Protein AF-R7UK97-F1 (afdb_monomer)

Mean predicted aligned error: 4.26 Å

InterPro domains:
  IPR004468 CTP synthase [PTHR11550] (1-58)
  IPR017456 CTP synthase, N-terminal [PF06418] (2-58)
  IPR027417 P-loop containing nucleoside triphosphate hydrolase [G3DSA:3.40.50.300] (1-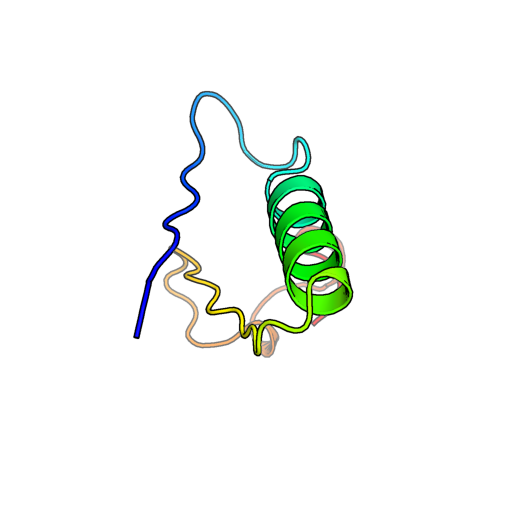58)
  IPR027417 P-loop containing nucleoside triphosphate hydrolase [SSF52540] (1-58)

pLDDT: mean 91.52, std 6.08, range [70.88, 98.19]

Foldseek 3Di:
DDDDDQDDPDDPDPQSVVVVVVVQVVCVVVVDDDDDDDDDPDPDPDPVPDDCVPPNDD

Sequence (58 aa):
MKYILVTGGVISGIGKGVIASSIGTVLKAGGLRTTSIKIDPYINIDAGTFSPYEHGEV

Structure (mmCIF, N/CA/C/O backbone):
data_AF-R7UK97-F1
#
_entry.id   AF-R7UK97-F1
#
loop_
_atom_site.group_PDB
_atom_site.id
_atom_site.type_symbol
_atom_site.label_atom_id
_atom_site.label_alt_id
_atom_site.label_comp_id
_atom_site.label_asym_id
_atom_site.label_entity_id
_atom_site.label_seq_id
_atom_site.pdbx_PDB_ins_code
_atom_site.Cartn_x
_atom_site.Cartn_y
_atom_site.Cartn_z
_atom_site.occupancy
_atom_site.B_iso_or_equiv
_atom_site.auth_seq_id
_atom_site.auth_comp_id
_atom_site.auth_asym_id
_atom_site.auth_atom_id
_atom_site.pdbx_PDB_model_num
ATOM 1 N N . MET A 1 1 ? -8.868 13.069 12.551 1.00 88.31 1 MET A N 1
ATOM 2 C CA . MET A 1 1 ? -8.417 12.204 11.438 1.00 88.31 1 MET A CA 1
ATOM 3 C C . MET A 1 1 ? -6.915 11.990 11.577 1.00 88.31 1 MET A C 1
ATOM 5 O O . MET A 1 1 ? -6.234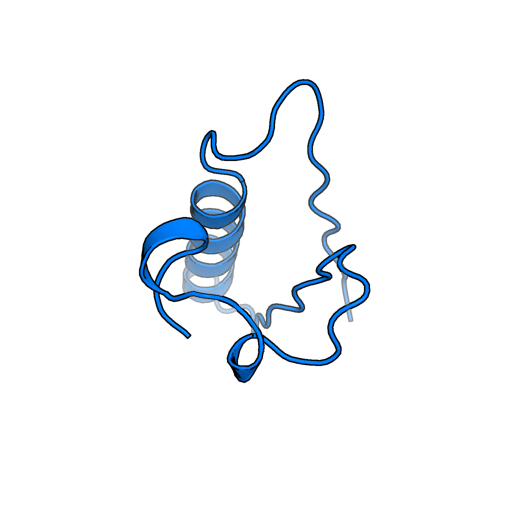 12.935 11.960 1.00 88.31 1 MET A O 1
ATOM 9 N N . LYS A 1 2 ? -6.419 10.763 11.392 1.00 96.00 2 LYS A N 1
ATOM 10 C CA . LYS A 1 2 ? -5.004 10.396 11.579 1.00 96.00 2 LYS A CA 1
ATOM 11 C C . LYS A 1 2 ? -4.514 9.659 10.333 1.00 96.00 2 LYS A C 1
ATOM 13 O O . LYS A 1 2 ? -5.309 8.966 9.705 1.00 96.00 2 LYS A O 1
ATOM 18 N N . TYR A 1 3 ? -3.232 9.808 10.015 1.00 96.62 3 TYR A N 1
ATOM 19 C CA . TYR A 1 3 ? -2.592 9.179 8.862 1.00 96.62 3 TYR A CA 1
ATOM 20 C C . TYR A 1 3 ? -1.378 8.379 9.323 1.00 96.62 3 TYR A C 1
ATOM 22 O O . TYR A 1 3 ? -0.622 8.841 10.175 1.00 96.62 3 TYR A O 1
ATOM 30 N N . ILE A 1 4 ? -1.209 7.190 8.751 1.00 96.00 4 ILE A N 1
ATOM 31 C CA . ILE A 1 4 ? -0.031 6.343 8.930 1.00 96.00 4 ILE A CA 1
ATOM 32 C C . ILE A 1 4 ? 0.606 6.214 7.550 1.00 96.00 4 ILE A C 1
ATOM 34 O O . ILE A 1 4 ? -0.007 5.655 6.643 1.00 96.00 4 ILE A O 1
ATOM 38 N N . LEU A 1 5 ? 1.809 6.762 7.385 1.00 96.06 5 LEU A N 1
ATOM 39 C CA . LEU A 1 5 ? 2.581 6.615 6.156 1.00 96.06 5 LEU A CA 1
ATOM 40 C C . LEU A 1 5 ? 3.465 5.374 6.273 1.00 96.06 5 LEU A C 1
ATOM 42 O O . LEU A 1 5 ? 4.267 5.270 7.198 1.00 96.06 5 LEU A O 1
ATOM 46 N N . VAL A 1 6 ? 3.331 4.452 5.323 1.00 93.69 6 VAL A N 1
ATOM 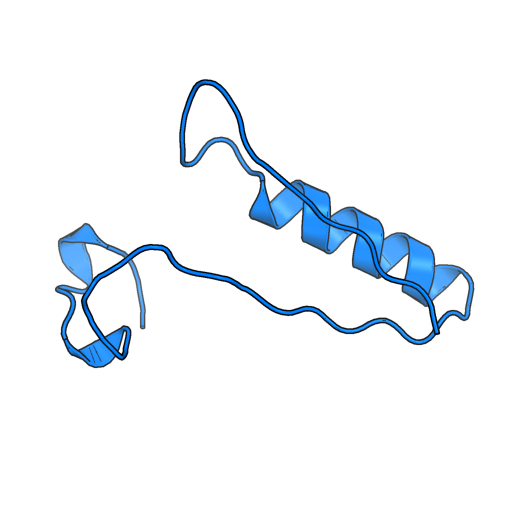47 C CA . VAL A 1 6 ? 4.184 3.265 5.227 1.00 93.69 6 VAL A CA 1
ATOM 48 C C . VAL A 1 6 ? 5.117 3.450 4.039 1.00 93.69 6 VAL A C 1
ATOM 50 O O . VAL A 1 6 ? 4.669 3.481 2.895 1.00 93.69 6 VAL A O 1
ATOM 53 N N . THR A 1 7 ? 6.415 3.581 4.306 1.00 92.50 7 THR A N 1
ATOM 54 C CA . THR A 1 7 ? 7.456 3.654 3.274 1.00 92.50 7 THR A CA 1
ATOM 55 C C . THR A 1 7 ? 8.258 2.355 3.222 1.00 92.50 7 THR A C 1
ATOM 57 O O . THR A 1 7 ? 8.195 1.515 4.120 1.00 92.50 7 THR A O 1
ATOM 60 N N . GLY A 1 8 ? 8.987 2.155 2.126 1.00 86.38 8 GLY A N 1
ATOM 61 C CA . GLY A 1 8 ? 9.886 1.022 1.936 1.00 86.38 8 GLY A CA 1
ATOM 62 C C . GLY A 1 8 ? 11.310 1.482 1.687 1.00 86.38 8 GLY A C 1
ATOM 63 O O . GLY A 1 8 ? 11.506 2.455 0.967 1.00 86.38 8 GLY A O 1
ATOM 64 N N . GLY A 1 9 ? 12.287 0.753 2.222 1.00 82.44 9 GLY A N 1
ATOM 65 C CA . GLY A 1 9 ? 13.703 0.925 1.903 1.00 82.44 9 GLY A CA 1
ATOM 66 C C . GLY A 1 9 ? 14.329 -0.381 1.417 1.00 82.44 9 GLY A C 1
ATOM 67 O O . GLY A 1 9 ? 13.786 -1.459 1.653 1.00 82.44 9 GLY A O 1
ATOM 68 N N . VAL A 1 10 ? 15.489 -0.269 0.767 1.00 83.62 10 VAL A N 1
ATOM 69 C CA . VAL A 1 10 ? 16.354 -1.373 0.308 1.00 83.62 10 VAL A CA 1
ATOM 70 C C . VAL A 1 10 ? 15.819 -2.162 -0.893 1.00 83.62 10 VAL A C 1
ATOM 72 O O . VAL A 1 10 ? 16.474 -2.173 -1.929 1.00 83.62 10 VAL A O 1
ATOM 75 N N . ILE A 1 11 ? 14.657 -2.812 -0.799 1.00 80.75 11 ILE A N 1
ATOM 76 C CA . ILE A 1 11 ? 14.165 -3.692 -1.872 1.00 80.75 11 ILE A CA 1
ATOM 77 C C . ILE A 1 11 ? 12.633 -3.727 -1.952 1.00 80.75 11 ILE A C 1
ATOM 79 O O . ILE A 1 11 ? 11.910 -3.604 -0.955 1.00 80.75 11 ILE A O 1
ATOM 83 N N . SER A 1 12 ? 12.112 -3.860 -3.174 1.00 77.88 12 SER A N 1
ATOM 84 C CA . SER A 1 12 ? 10.677 -4.031 -3.412 1.00 77.88 12 SER A CA 1
ATOM 85 C C . SER A 1 12 ? 10.254 -5.503 -3.342 1.00 77.88 12 SER A C 1
ATOM 87 O O . SER A 1 12 ? 11.073 -6.389 -3.531 1.00 77.88 12 SER A O 1
ATOM 89 N N . GLY A 1 13 ? 8.983 -5.775 -3.024 1.00 77.25 13 GLY A N 1
ATOM 90 C CA . GLY A 1 13 ? 8.427 -7.141 -3.020 1.00 77.25 13 GLY A CA 1
ATOM 91 C C . GLY A 1 13 ? 8.517 -7.950 -1.714 1.00 77.25 13 GLY A C 1
ATOM 92 O O . GLY A 1 13 ? 7.822 -8.947 -1.593 1.00 77.25 13 GLY A O 1
ATOM 93 N N . ILE A 1 14 ? 9.257 -7.512 -0.687 1.00 82.44 14 ILE A N 1
ATOM 94 C CA . ILE A 1 14 ? 9.468 -8.303 0.557 1.00 82.44 14 ILE A CA 1
ATOM 95 C C . ILE A 1 14 ? 8.285 -8.273 1.562 1.00 82.44 14 ILE A C 1
ATOM 97 O O . ILE A 1 14 ? 8.360 -8.816 2.657 1.00 82.44 14 ILE A O 1
ATOM 101 N N . GLY A 1 15 ? 7.136 -7.693 1.195 1.00 88.12 15 GLY A N 1
ATOM 102 C CA . GLY A 1 15 ? 5.921 -7.800 2.027 1.00 88.12 15 GLY A CA 1
ATOM 103 C C . GLY A 1 15 ? 5.464 -6.520 2.728 1.00 88.12 15 GLY A C 1
ATOM 104 O O . GLY A 1 15 ? 4.715 -6.580 3.700 1.00 88.12 15 GLY A O 1
ATOM 105 N N . LYS A 1 16 ? 5.824 -5.344 2.198 1.00 91.94 16 LYS A N 1
ATOM 106 C CA . LYS A 1 16 ? 5.287 -4.047 2.665 1.00 91.94 16 LYS A CA 1
ATOM 107 C C . LYS A 1 16 ? 3.752 -4.026 2.717 1.00 91.94 16 LYS A C 1
ATOM 109 O O . LYS A 1 16 ? 3.178 -3.524 3.679 1.00 91.94 16 LYS A O 1
ATOM 114 N N . GLY A 1 17 ? 3.099 -4.610 1.707 1.00 92.31 17 GLY A N 1
ATOM 115 C CA . GLY A 1 17 ? 1.638 -4.709 1.641 1.00 92.31 17 GLY A CA 1
ATOM 116 C C . GLY A 1 17 ? 1.043 -5.579 2.751 1.00 92.31 17 GLY A C 1
ATOM 117 O O . GLY A 1 17 ? 0.050 -5.189 3.362 1.00 92.31 17 GLY A O 1
ATOM 118 N N . VAL A 1 18 ? 1.686 -6.708 3.070 1.00 94.44 18 VAL A N 1
ATOM 119 C CA . VAL A 1 18 ? 1.256 -7.605 4.156 1.00 94.44 18 VAL A CA 1
ATOM 120 C C . VAL A 1 18 ? 1.373 -6.897 5.503 1.00 94.44 18 VAL A C 1
ATOM 122 O O . VAL A 1 18 ? 0.418 -6.883 6.272 1.00 94.44 18 VAL A O 1
ATOM 125 N N . ILE A 1 19 ? 2.502 -6.232 5.763 1.00 94.56 19 ILE A N 1
ATOM 1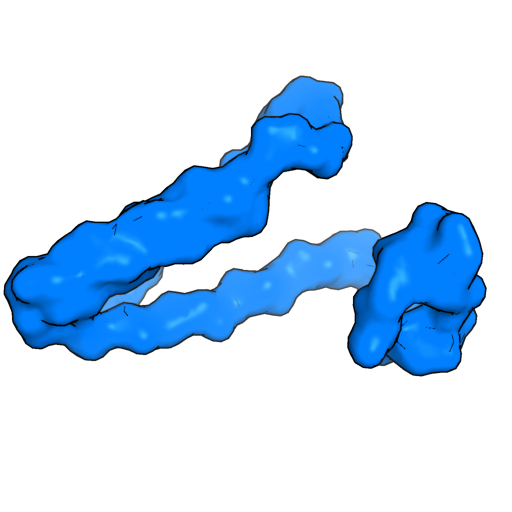26 C CA . ILE A 1 19 ? 2.722 -5.488 7.012 1.00 94.56 19 ILE A CA 1
ATOM 127 C C . ILE A 1 19 ? 1.679 -4.371 7.175 1.00 94.56 19 ILE A C 1
ATOM 129 O O . ILE A 1 19 ? 1.039 -4.278 8.224 1.00 94.56 19 ILE A O 1
ATOM 133 N N . ALA A 1 20 ? 1.457 -3.556 6.138 1.00 95.69 20 ALA A N 1
ATOM 134 C CA . ALA A 1 20 ? 0.464 -2.480 6.177 1.00 95.69 20 ALA A CA 1
ATOM 135 C C . ALA A 1 20 ? -0.966 -3.011 6.411 1.00 95.69 20 ALA A C 1
ATOM 137 O O . ALA A 1 20 ? -1.713 -2.450 7.216 1.00 95.69 20 ALA A O 1
ATOM 138 N N . SER A 1 21 ? -1.328 -4.123 5.765 1.00 96.38 21 SER A N 1
ATOM 139 C CA . SER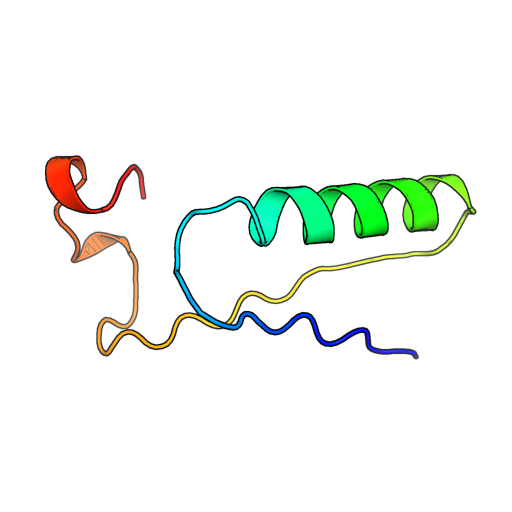 A 1 21 ? -2.649 -4.756 5.906 1.00 96.38 21 SER A CA 1
ATOM 140 C C . SER A 1 21 ? -2.867 -5.350 7.301 1.00 96.38 21 SER A C 1
ATOM 142 O O . SER A 1 21 ? -3.944 -5.198 7.886 1.00 96.38 21 SER A O 1
ATOM 144 N N . SER A 1 22 ? -1.835 -5.966 7.881 1.00 97.44 22 SER A N 1
ATOM 145 C CA . SER A 1 22 ? -1.868 -6.487 9.251 1.00 97.44 22 SER A CA 1
ATOM 146 C C . SER A 1 22 ? -2.086 -5.374 10.276 1.00 97.44 22 SER A C 1
ATOM 148 O O . SER A 1 22 ? -2.937 -5.509 11.156 1.00 97.44 22 SER A O 1
ATOM 150 N N . ILE A 1 23 ? -1.405 -4.231 10.12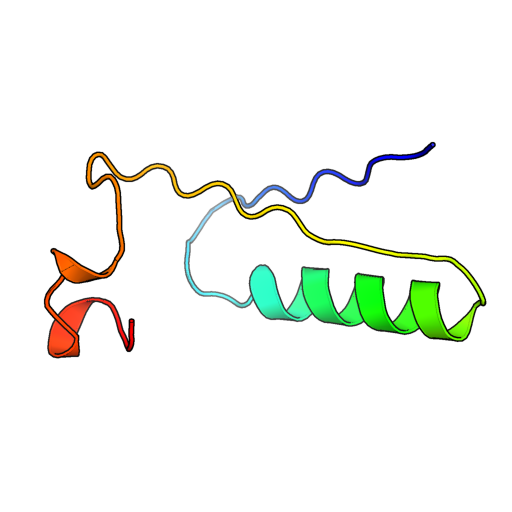5 1.00 96.75 23 ILE A N 1
ATOM 151 C CA . ILE A 1 23 ? -1.630 -3.048 10.975 1.00 96.75 23 ILE A CA 1
ATOM 152 C C . ILE A 1 23 ? -3.081 -2.565 10.848 1.00 96.75 23 ILE A C 1
ATOM 154 O O . ILE A 1 23 ? -3.746 -2.339 11.859 1.00 96.75 23 ILE A O 1
ATOM 158 N N . GLY A 1 24 ? -3.604 -2.459 9.622 1.00 97.50 24 GLY A N 1
ATOM 159 C CA . GLY A 1 24 ? -4.999 -2.074 9.380 1.00 97.50 24 GLY A CA 1
ATOM 160 C C . GLY A 1 24 ? -6.007 -3.003 10.067 1.00 97.50 24 GLY A C 1
ATOM 161 O O . GLY A 1 24 ? -6.990 -2.526 10.639 1.00 97.50 24 GLY A O 1
ATOM 162 N N . THR A 1 25 ? -5.726 -4.308 10.070 1.00 98.00 25 THR A N 1
ATOM 163 C CA . THR A 1 25 ? -6.550 -5.337 10.726 1.00 98.00 25 THR A CA 1
ATOM 164 C C . THR A 1 25 ? -6.554 -5.177 12.244 1.00 98.00 25 THR A C 1
ATOM 166 O O . THR A 1 25 ? -7.623 -5.176 12.852 1.00 98.00 25 THR A O 1
ATOM 169 N N . VAL A 1 26 ? -5.386 -4.965 12.859 1.00 98.12 26 VAL A N 1
ATOM 170 C CA . VAL A 1 26 ? -5.267 -4.728 14.310 1.00 98.12 26 VAL A CA 1
ATOM 171 C C . VAL A 1 26 ? -6.019 -3.464 14.728 1.00 98.12 26 VAL A C 1
ATOM 173 O O . VAL A 1 26 ? -6.772 -3.481 15.699 1.00 98.12 26 VAL A O 1
ATOM 176 N N . LEU A 1 27 ? -5.878 -2.372 13.973 1.00 9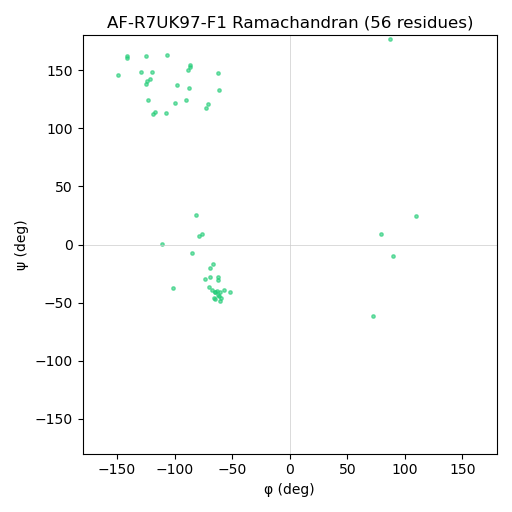7.88 27 LEU A N 1
ATOM 177 C CA . LEU A 1 27 ? -6.586 -1.121 14.260 1.00 97.88 27 LEU A CA 1
ATOM 178 C C . LEU A 1 27 ? -8.108 -1.289 14.148 1.00 97.88 27 LEU A C 1
ATOM 180 O O . LEU A 1 27 ? -8.845 -0.784 14.996 1.00 97.88 27 LEU A O 1
ATOM 184 N N . LYS A 1 28 ? -8.577 -2.037 13.142 1.00 97.69 28 LYS A N 1
ATOM 185 C CA . LYS A 1 28 ? -9.999 -2.359 12.976 1.00 97.69 28 LYS A CA 1
ATOM 186 C C . LYS A 1 28 ? -10.525 -3.219 14.127 1.00 97.69 28 LYS A C 1
ATOM 188 O O . LYS A 1 28 ? -11.613 -2.947 14.628 1.00 97.69 28 LYS A O 1
ATOM 193 N N . ALA A 1 29 ? -9.745 -4.200 14.586 1.00 98.19 29 ALA A N 1
ATOM 194 C CA . ALA A 1 29 ? -10.068 -5.001 15.769 1.00 98.19 29 ALA A CA 1
ATOM 195 C C . ALA A 1 29 ? -10.136 -4.149 17.052 1.00 98.19 29 ALA A C 1
ATOM 197 O O . ALA A 1 29 ? -10.953 -4.419 17.925 1.00 98.19 29 ALA A O 1
ATOM 198 N N . GLY A 1 30 ? -9.351 -3.070 17.130 1.00 97.81 30 GLY A N 1
ATOM 199 C CA . GLY A 1 30 ? -9.427 -2.055 18.187 1.00 97.81 30 GLY A CA 1
ATOM 200 C C . GLY A 1 30 ? -10.604 -1.074 18.068 1.00 97.81 30 GLY A C 1
ATOM 201 O O . GLY A 1 30 ? -10.628 -0.073 18.780 1.00 97.81 30 GLY A O 1
ATOM 202 N N . GLY A 1 31 ? -11.557 -1.307 17.159 1.00 97.81 31 GLY A N 1
ATOM 203 C CA . GLY A 1 31 ? -12.742 -0.462 16.974 1.00 97.81 31 GLY A CA 1
ATOM 204 C C . GLY A 1 31 ? -12.497 0.820 16.171 1.00 97.81 31 GLY A C 1
ATOM 205 O O . GLY A 1 31 ? -13.379 1.677 16.090 1.00 97.81 31 GLY A O 1
ATOM 206 N N . LEU A 1 32 ? -11.320 0.978 15.558 1.00 97.75 32 LEU A N 1
ATOM 207 C CA . LEU A 1 32 ? -11.007 2.146 14.739 1.00 97.75 32 LEU A CA 1
ATOM 208 C C . LEU A 1 32 ? -11.466 1.931 13.296 1.00 97.75 32 LEU A C 1
ATOM 210 O O . LEU A 1 32 ? -11.202 0.902 12.676 1.00 97.75 32 LEU A O 1
ATOM 214 N N . ARG A 1 33 ? -12.107 2.949 12.718 1.00 97.31 33 ARG A N 1
ATOM 215 C CA . ARG A 1 33 ? -12.371 2.977 11.275 1.00 97.31 33 ARG A CA 1
ATOM 216 C C . ARG A 1 33 ? -11.064 3.242 10.533 1.00 97.31 33 ARG A C 1
ATOM 218 O O . ARG A 1 33 ? -10.473 4.309 10.696 1.00 97.31 33 ARG A O 1
ATOM 225 N N . THR A 1 34 ? -10.641 2.287 9.714 1.00 96.81 34 THR A N 1
ATOM 226 C CA . THR A 1 34 ? -9.424 2.363 8.900 1.00 96.81 34 THR A CA 1
ATOM 227 C C . THR A 1 34 ? -9.744 2.255 7.414 1.00 96.81 34 THR A C 1
ATOM 229 O O . THR A 1 34 ? -10.707 1.607 7.011 1.00 96.81 34 THR A O 1
ATOM 232 N N . THR A 1 35 ? -8.933 2.926 6.600 1.00 96.88 35 THR A N 1
ATOM 233 C CA . THR A 1 35 ? -8.937 2.838 5.137 1.00 96.88 35 THR A CA 1
ATOM 234 C C . THR A 1 35 ? -7.492 2.878 4.641 1.00 96.88 35 THR A C 1
ATOM 236 O O . THR A 1 35 ? -6.597 3.283 5.389 1.00 96.88 35 THR A O 1
ATOM 239 N N . SER A 1 36 ? -7.257 2.453 3.404 1.00 96.38 36 SER A N 1
ATOM 240 C CA . SER A 1 36 ? -5.934 2.397 2.781 1.00 96.38 36 SER A CA 1
ATOM 241 C C . SER A 1 36 ? -5.913 3.180 1.476 1.00 96.38 36 SER A C 1
ATOM 243 O O . SER A 1 36 ? -6.851 3.101 0.688 1.00 96.38 36 SER A O 1
ATOM 245 N N . ILE A 1 37 ? -4.809 3.881 1.228 1.00 96.56 37 ILE A N 1
ATOM 246 C CA . ILE A 1 37 ? -4.502 4.519 -0.054 1.00 96.56 37 ILE A CA 1
ATOM 247 C C . ILE A 1 37 ? -3.155 3.959 -0.505 1.00 96.56 37 ILE A C 1
ATOM 249 O O . ILE A 1 37 ? -2.179 4.032 0.245 1.00 96.56 37 ILE A O 1
ATOM 253 N N . LYS A 1 38 ? -3.111 3.382 -1.707 1.00 93.25 38 LYS A N 1
ATOM 254 C CA . LYS A 1 38 ? -1.881 2.893 -2.334 1.00 93.25 38 LYS A CA 1
ATOM 255 C C . LYS A 1 38 ? -1.376 3.946 -3.317 1.00 93.25 38 LYS A C 1
ATOM 257 O O . LYS A 1 38 ? -2.170 4.540 -4.036 1.00 93.25 38 LYS A O 1
ATOM 262 N N . ILE A 1 39 ? -0.068 4.181 -3.315 1.00 93.56 39 ILE A N 1
ATOM 263 C CA . ILE A 1 39 ? 0.600 5.096 -4.242 1.00 93.56 39 ILE A CA 1
ATOM 264 C C . ILE A 1 39 ? 1.593 4.264 -5.039 1.00 93.56 39 ILE A C 1
ATOM 266 O O . ILE A 1 39 ? 2.569 3.762 -4.479 1.00 93.56 39 ILE A O 1
ATOM 270 N N . ASP A 1 40 ? 1.318 4.109 -6.328 1.00 91.62 40 ASP A N 1
ATOM 271 C CA . ASP A 1 40 ? 2.164 3.373 -7.256 1.00 91.62 40 ASP A CA 1
ATOM 272 C C . ASP A 1 40 ? 3.022 4.369 -8.056 1.00 91.62 40 ASP A C 1
ATOM 274 O O . ASP A 1 40 ? 2.472 5.255 -8.707 1.00 91.62 40 ASP A O 1
ATOM 278 N N . PRO A 1 41 ? 4.365 4.277 -8.015 1.00 91.00 41 PRO A N 1
ATOM 279 C CA . PRO A 1 41 ? 5.257 5.227 -8.686 1.00 91.00 41 PRO A CA 1
ATOM 280 C C . PRO A 1 41 ? 5.438 4.921 -10.187 1.00 91.00 41 PRO A C 1
ATOM 282 O O . PRO A 1 41 ? 6.480 5.236 -10.760 1.00 91.00 41 PRO A O 1
ATOM 285 N N . TYR A 1 42 ? 4.461 4.261 -10.814 1.00 90.00 42 TYR A N 1
ATOM 286 C CA . TYR A 1 42 ? 4.495 3.923 -12.234 1.00 90.00 42 TYR A CA 1
ATOM 287 C C . TYR A 1 42 ? 3.955 5.073 -13.086 1.00 90.00 42 TYR A C 1
ATOM 289 O O . TYR A 1 42 ? 3.138 5.871 -12.638 1.00 90.00 42 TYR A O 1
ATOM 297 N N . ILE A 1 43 ? 4.422 5.149 -14.334 1.00 93.69 43 ILE A N 1
ATOM 298 C CA . ILE A 1 43 ? 3.915 6.120 -15.314 1.00 93.69 43 ILE A CA 1
ATOM 299 C C . ILE A 1 43 ? 2.523 5.739 -15.832 1.00 93.69 43 ILE A C 1
ATOM 301 O O . ILE A 1 43 ? 1.735 6.602 -16.212 1.00 93.69 43 ILE A O 1
ATOM 305 N N . ASN A 1 44 ? 2.234 4.440 -15.859 1.00 92.31 44 ASN A N 1
ATOM 306 C CA . ASN A 1 44 ? 0.956 3.888 -16.270 1.00 92.31 44 ASN A CA 1
ATOM 307 C C . ASN A 1 44 ? -0.152 4.386 -15.337 1.00 92.31 44 ASN A C 1
ATOM 309 O O . ASN A 1 44 ? -0.015 4.338 -14.116 1.00 92.31 44 ASN A O 1
ATOM 313 N N . ILE A 1 45 ? -1.254 4.842 -15.930 1.00 90.56 45 ILE A N 1
ATOM 314 C CA . ILE A 1 45 ? -2.400 5.385 -15.190 1.00 90.56 45 ILE A CA 1
ATOM 315 C C . ILE A 1 45 ? -3.135 4.270 -14.437 1.00 90.56 45 ILE A C 1
ATOM 317 O O . ILE A 1 45 ? -3.606 4.479 -13.321 1.00 90.56 45 ILE A O 1
ATOM 321 N N . ASP A 1 46 ? -3.213 3.085 -15.042 1.00 89.38 46 ASP A N 1
ATOM 322 C CA . ASP A 1 46 ? -3.902 1.927 -14.494 1.00 89.38 46 ASP A CA 1
ATOM 323 C C . ASP A 1 46 ? -3.147 0.621 -14.775 1.00 89.38 46 ASP A C 1
ATOM 325 O O . ASP A 1 46 ? -2.296 0.525 -15.669 1.00 89.38 46 ASP A O 1
ATOM 329 N N . ALA A 1 47 ? -3.486 -0.397 -13.983 1.00 88.31 47 ALA A N 1
ATOM 330 C CA . ALA A 1 47 ? -2.889 -1.721 -14.062 1.00 88.31 47 ALA A CA 1
ATOM 331 C C . ALA A 1 47 ? -3.276 -2.487 -15.347 1.00 88.31 47 ALA A C 1
ATOM 333 O O . ALA A 1 47 ? -2.538 -3.373 -15.765 1.00 88.31 47 ALA A O 1
ATOM 334 N N . GLY A 1 48 ? -4.362 -2.112 -16.033 1.00 90.31 48 GLY A N 1
ATOM 335 C CA . GLY A 1 48 ? -4.847 -2.779 -17.248 1.00 90.31 48 GLY A CA 1
ATOM 336 C C . GLY A 1 48 ? -3.918 -2.643 -18.454 1.00 90.31 48 GLY A C 1
ATOM 337 O O . GLY A 1 48 ? -4.015 -3.417 -19.403 1.00 90.31 48 GLY A O 1
ATOM 338 N N . THR A 1 49 ? -2.985 -1.692 -18.410 1.00 89.00 49 THR A N 1
ATOM 339 C CA . THR A 1 49 ? -1.926 -1.548 -19.421 1.00 89.00 49 THR A CA 1
ATOM 340 C C . THR A 1 49 ? -0.699 -2.432 -19.168 1.00 89.00 49 THR A C 1
ATOM 342 O O . THR A 1 49 ? 0.185 -2.493 -20.023 1.00 89.00 49 THR A O 1
ATOM 345 N N . PHE A 1 50 ? -0.620 -3.116 -18.022 1.00 90.12 50 PHE A N 1
ATOM 346 C CA . PHE A 1 50 ? 0.472 -4.037 -17.714 1.00 90.12 50 PHE A CA 1
ATOM 347 C C . PHE A 1 50 ? 0.183 -5.452 -18.213 1.00 90.12 50 PHE A C 1
ATOM 349 O O . PHE A 1 50 ? -0.956 -5.909 -18.246 1.00 90.12 50 PHE A O 1
ATOM 356 N N . SER A 1 51 ? 1.250 -6.177 -18.553 1.00 90.00 51 SER A N 1
ATOM 357 C CA . SER A 1 51 ? 1.177 -7.617 -18.801 1.00 90.00 51 SER A CA 1
ATOM 358 C C . SER A 1 51 ? 0.949 -8.372 -17.481 1.00 90.00 51 SER A C 1
ATOM 360 O O . SER A 1 51 ? 1.817 -8.298 -16.600 1.00 90.00 51 SER A O 1
ATOM 362 N N . PRO A 1 52 ? -0.141 -9.157 -17.339 1.00 89.88 52 PRO A N 1
ATOM 363 C CA . PRO A 1 52 ? -0.421 -9.889 -16.102 1.00 89.88 52 PRO A CA 1
ATOM 364 C C . PRO A 1 52 ? 0.643 -10.932 -15.745 1.00 89.88 52 PRO A C 1
ATOM 366 O O . PRO A 1 52 ? 0.870 -11.239 -14.577 1.00 89.88 52 PRO A O 1
ATOM 369 N N . TYR A 1 53 ? 1.328 -11.469 -16.757 1.00 91.12 53 TYR A N 1
ATOM 370 C CA . TYR A 1 53 ? 2.376 -12.471 -16.571 1.00 91.12 53 TYR A CA 1
ATOM 371 C C . TYR A 1 53 ? 3.633 -11.908 -15.901 1.00 91.12 53 TYR A C 1
ATOM 373 O O . TYR A 1 53 ? 4.353 -12.649 -15.239 1.00 91.12 53 TYR A O 1
ATOM 381 N N . GLU A 1 54 ? 3.905 -10.615 -16.075 1.00 87.56 54 GLU A N 1
ATOM 382 C CA . GLU A 1 54 ? 5.127 -9.978 -15.572 1.00 87.56 54 GLU A CA 1
ATOM 383 C C . GLU A 1 54 ? 4.888 -9.190 -14.283 1.00 87.56 54 GLU A C 1
ATOM 385 O O . GLU A 1 54 ? 5.750 -9.165 -13.407 1.00 87.56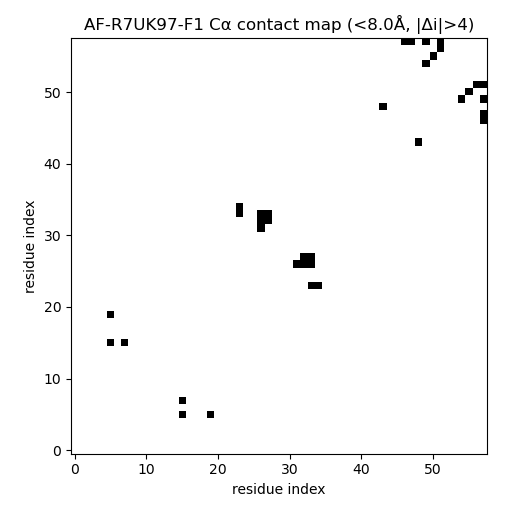 54 GLU A O 1
ATOM 390 N N . HIS A 1 55 ? 3.731 -8.534 -14.171 1.00 86.81 55 HIS A N 1
ATOM 391 C CA . HIS A 1 55 ? 3.434 -7.597 -13.083 1.00 86.81 55 HIS A CA 1
ATOM 392 C C . HIS A 1 55 ? 2.367 -8.105 -12.105 1.00 86.81 55 HIS A C 1
ATOM 394 O O . HIS A 1 55 ? 2.081 -7.436 -11.112 1.00 86.81 55 HIS A O 1
ATOM 400 N N . GLY A 1 56 ? 1.848 -9.312 -12.337 1.00 84.62 56 GLY A N 1
ATOM 401 C CA . GLY A 1 56 ? 0.764 -9.894 -11.559 1.00 84.62 56 GLY A CA 1
ATOM 402 C C . GLY A 1 56 ? -0.609 -9.495 -12.086 1.00 84.62 56 GLY A C 1
ATOM 403 O O . GLY A 1 56 ? -0.750 -8.753 -13.054 1.00 84.62 56 GLY A O 1
ATOM 404 N N . GLU A 1 57 ? -1.632 -10.044 -11.448 1.00 82.19 57 GLU A N 1
ATOM 405 C CA . GLU A 1 57 ? -3.030 -9.797 -11.783 1.00 82.19 57 GLU A CA 1
ATOM 406 C C . GLU A 1 57 ? -3.444 -8.322 -11.610 1.00 82.19 57 GLU A C 1
ATOM 408 O O . GLU A 1 57 ? -2.915 -7.604 -10.756 1.00 82.19 57 GLU A O 1
ATOM 413 N N . VAL A 1 58 ? -4.374 -7.895 -12.475 1.00 70.88 58 VAL A N 1
ATOM 414 C CA . VAL A 1 58 ? -4.994 -6.558 -12.518 1.00 70.88 58 VAL A CA 1
ATOM 415 C C . VAL A 1 58 ? -6.267 -6.547 -11.690 1.00 70.88 58 VAL A C 1
ATOM 417 O O . VAL A 1 58 ? -7.090 -7.468 -11.892 1.00 70.88 58 VAL A O 1
#

Solvent-accessible surface area (backbone atoms only — not comparable to full-atom values): 4233 Å² total; per-residue (Å²): 142,87,86,83,88,86,85,84,74,102,64,85,88,87,44,70,66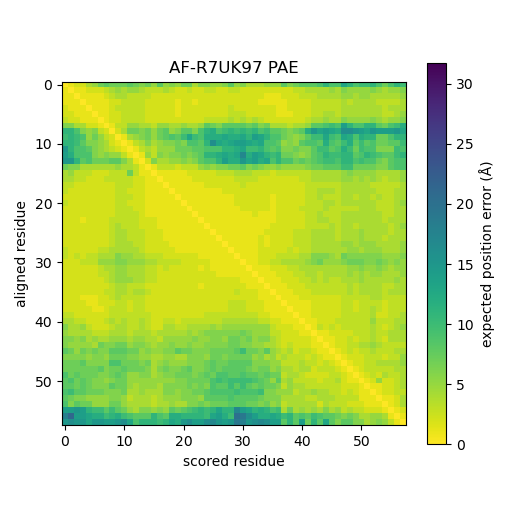,58,55,54,51,51,52,46,49,54,42,41,74,71,72,40,92,73,88,88,84,88,85,75,96,58,90,64,92,54,60,83,82,54,59,49,91,81,75,43,84,113

Organism: Capitella teleta (NCBI:txid283909)

Radius of gyration: 14.13 Å; Cα contacts (8 Å, |Δi|>4): 18; chains: 1; bounding box: 29×25×38 Å

Secondary structure (DSSP, 8-state):
---------S-SSSSHHHHHHHHHHHHHHTT-----------SSSSGGGS-HHHH---